Protein AF-A0A434TAL8-F1 (afdb_monomer_lite)

Foldseek 3Di:
DLVVVLVVQLVVLCVDPVRPVCSVVSNVVSVVCVVCCVPVVVVCVVPDQPDDPVQLVVLCVVPNNVVSVVVSVVVVADAWDKADFPDDLVVVCVQQVFDQDPVRITTGRDGPDPPCPGPCNVVVRD

pLDDT: mean 94.48, std 3.49, range [73.5, 98.38]

Sequence (126 aa):
PDSAAVDLAVTHAKSDPRTTRFSGLVNGVLRSLARAQAAELAPALAATSDAPHWLAERLTAAYGADKAHAILAAHRHEAPVDFTVKADPALWAERLGGIVLPTGTVRVEKLSANVIDLPGFADGAW

Radius of gyration: 21.82 Å; chains: 1; bounding box: 42×43×50 Å

Structure (mmCIF, N/CA/C/O backbone):
data_AF-A0A434TAL8-F1
#
_entry.id   AF-A0A434TAL8-F1
#
loop_
_atom_site.group_PDB
_atom_site.id
_atom_site.type_symbol
_atom_site.label_atom_id
_atom_site.label_alt_id
_atom_site.label_comp_id
_atom_site.label_asym_id
_atom_site.label_entity_id
_atom_site.label_seq_id
_atom_site.pdbx_PDB_ins_code
_atom_site.Cartn_x
_atom_site.Cartn_y
_atom_site.Cartn_z
_atom_site.occupancy
_atom_site.B_iso_or_equiv
_atom_site.auth_seq_id
_atom_site.auth_comp_id
_atom_site.auth_asym_id
_atom_site.auth_atom_id
_atom_site.pdbx_PDB_model_num
ATOM 1 N N . PRO A 1 1 ? 7.530 3.266 18.938 1.00 73.50 1 PRO A N 1
ATOM 2 C CA . PRO A 1 1 ? 6.923 3.240 20.292 1.00 73.50 1 PRO A CA 1
ATOM 3 C C . PRO A 1 1 ? 5.663 4.110 20.340 1.00 73.50 1 PRO A C 1
ATOM 5 O O . PRO A 1 1 ? 5.695 5.218 19.811 1.00 73.50 1 PRO A O 1
ATOM 8 N N . ASP A 1 2 ? 4.588 3.638 20.973 1.00 84.12 2 ASP A N 1
ATOM 9 C CA . ASP A 1 2 ? 3.297 4.349 21.017 1.00 84.12 2 ASP A CA 1
ATOM 10 C C . ASP A 1 2 ? 3.416 5.749 21.628 1.00 84.12 2 ASP A C 1
ATOM 12 O O . ASP A 1 2 ? 2.781 6.697 21.172 1.00 84.12 2 ASP A O 1
ATOM 16 N N . SER A 1 3 ? 4.299 5.906 22.619 1.00 88.19 3 SER A N 1
ATOM 17 C CA . SER A 1 3 ? 4.586 7.190 23.266 1.00 88.19 3 SER A CA 1
ATOM 18 C C . SER A 1 3 ? 5.099 8.254 22.295 1.00 88.19 3 SER A C 1
ATOM 20 O O . SER A 1 3 ? 4.692 9.407 22.402 1.00 88.19 3 SER A O 1
ATOM 22 N N . ALA A 1 4 ? 5.939 7.876 21.329 1.00 91.69 4 ALA A N 1
ATOM 23 C CA . ALA A 1 4 ? 6.464 8.797 20.324 1.00 91.69 4 ALA A CA 1
ATOM 24 C C . ALA A 1 4 ? 5.378 9.228 19.323 1.00 91.69 4 ALA A C 1
ATOM 26 O O . ALA A 1 4 ? 5.308 10.397 18.954 1.00 91.69 4 ALA A O 1
ATOM 27 N N . ALA A 1 5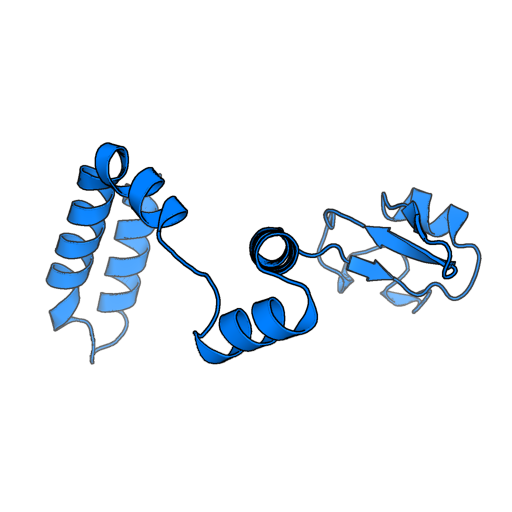 ? 4.492 8.308 18.925 1.00 91.81 5 ALA A N 1
ATOM 28 C CA . ALA A 1 5 ? 3.365 8.625 18.047 1.00 91.81 5 ALA A CA 1
ATOM 29 C C . ALA A 1 5 ? 2.349 9.556 18.736 1.00 91.81 5 ALA A C 1
ATOM 31 O O . ALA A 1 5 ? 1.869 10.513 18.126 1.00 91.81 5 ALA A O 1
ATOM 32 N N . VAL A 1 6 ? 2.061 9.318 20.023 1.00 94.31 6 VAL A N 1
ATOM 33 C CA . VAL A 1 6 ? 1.206 10.203 20.830 1.00 94.31 6 VAL A CA 1
ATOM 34 C C . VAL A 1 6 ? 1.826 11.595 20.954 1.00 94.31 6 VAL A C 1
ATOM 36 O O . VAL A 1 6 ? 1.127 12.586 20.756 1.00 94.31 6 VAL A O 1
ATOM 39 N N . ASP A 1 7 ? 3.122 11.687 21.256 1.00 96.00 7 ASP A N 1
ATOM 40 C CA . ASP A 1 7 ? 3.813 12.971 21.400 1.00 96.00 7 ASP A CA 1
ATOM 41 C C . ASP A 1 7 ? 3.824 13.781 20.094 1.00 96.00 7 ASP A C 1
ATOM 43 O O . ASP A 1 7 ? 3.524 14.978 20.104 1.00 96.00 7 ASP A O 1
ATOM 47 N N . LEU A 1 8 ? 4.050 13.120 18.953 1.00 96.25 8 LEU A N 1
ATOM 48 C CA . LEU A 1 8 ? 3.973 13.750 17.634 1.00 96.25 8 LEU A CA 1
ATOM 49 C C . LEU A 1 8 ? 2.571 14.312 17.355 1.00 96.25 8 LEU A C 1
ATOM 51 O O . LEU A 1 8 ? 2.438 15.465 16.942 1.00 96.25 8 LEU A O 1
ATOM 55 N N . ALA A 1 9 ? 1.516 13.538 17.625 1.00 95.75 9 ALA A N 1
ATOM 56 C CA . ALA A 1 9 ? 0.137 13.985 17.428 1.00 95.75 9 ALA A CA 1
ATOM 57 C C . ALA A 1 9 ? -0.237 15.160 18.350 1.00 95.75 9 ALA A C 1
ATOM 59 O O . ALA A 1 9 ? -0.908 16.104 17.927 1.00 95.75 9 ALA A O 1
ATOM 60 N N . VAL A 1 10 ? 0.222 15.139 19.606 1.00 97.12 10 VAL A N 1
ATOM 61 C CA . VAL A 1 10 ? 0.030 16.244 20.559 1.00 97.12 10 VAL A CA 1
ATOM 62 C C . VAL A 1 10 ? 0.782 17.492 20.107 1.00 97.12 10 VAL A C 1
ATOM 64 O O . VAL A 1 10 ? 0.237 18.593 20.183 1.00 97.12 10 VAL A O 1
ATOM 67 N N . THR A 1 11 ? 2.008 17.331 19.615 1.00 97.31 11 THR A N 1
ATOM 68 C CA . THR A 1 11 ? 2.821 18.422 19.069 1.00 97.31 11 THR A CA 1
ATOM 69 C C . THR A 1 11 ? 2.145 19.049 17.852 1.00 97.31 11 THR A C 1
ATOM 71 O O . THR A 1 11 ? 1.994 20.269 17.808 1.00 97.31 11 THR A O 1
ATOM 74 N N . HIS A 1 12 ? 1.629 18.234 16.930 1.00 96.31 12 HIS A N 1
ATOM 75 C CA . HIS A 1 12 ? 0.864 18.710 15.776 1.00 96.31 12 HIS A CA 1
ATOM 76 C C . HIS A 1 12 ? -0.425 19.443 16.190 1.00 96.31 12 HIS A C 1
ATOM 78 O O . HIS A 1 12 ? -0.766 20.489 15.644 1.00 96.31 12 HIS A O 1
ATOM 84 N N . ALA A 1 13 ? -1.138 18.951 17.210 1.00 97.00 13 ALA A N 1
ATOM 85 C CA . ALA A 1 13 ? -2.312 19.652 17.730 1.00 97.00 13 ALA A CA 1
ATOM 86 C C . ALA A 1 13 ? -1.956 21.029 18.320 1.00 97.00 13 ALA A C 1
ATOM 88 O O . ALA A 1 13 ? -2.747 21.965 18.196 1.00 97.00 13 ALA A O 1
ATOM 89 N N . LYS A 1 14 ? -0.779 21.162 18.944 1.00 97.31 14 LYS A N 1
ATOM 90 C CA . LYS A 1 14 ? -0.281 22.423 19.514 1.00 97.31 14 LYS A CA 1
ATOM 91 C C . LYS A 1 14 ? 0.223 23.412 18.460 1.00 97.31 14 LYS A C 1
ATOM 93 O O . LYS A 1 14 ? 0.193 24.609 18.735 1.00 97.31 14 LYS A O 1
ATOM 98 N N . SER A 1 15 ? 0.679 22.946 17.293 1.00 97.06 15 SER A N 1
ATOM 99 C CA . SER A 1 15 ? 1.241 23.820 16.252 1.00 97.06 15 SER A CA 1
ATOM 100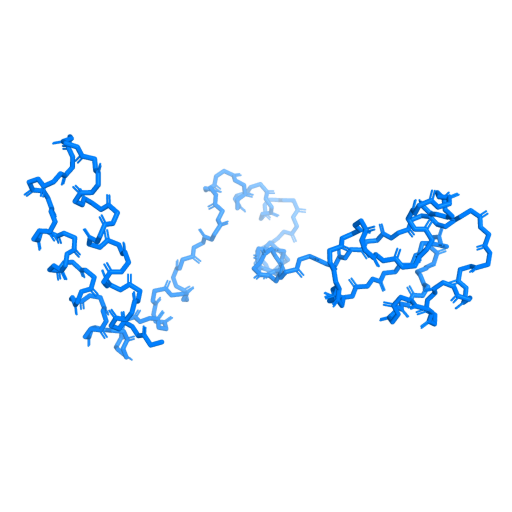 C C . SER A 1 15 ? 0.196 24.639 15.493 1.00 97.06 15 SER A C 1
ATOM 102 O O . SER A 1 15 ? 0.552 25.637 14.874 1.00 97.06 15 SER A O 1
ATOM 104 N N . ASP A 1 16 ? -1.083 24.258 15.547 1.00 95.56 16 ASP A N 1
ATOM 105 C CA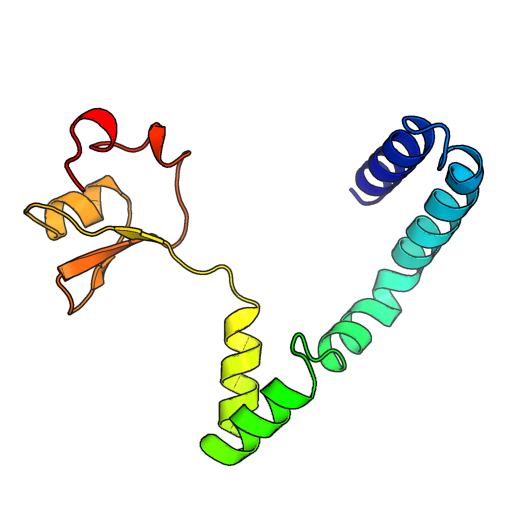 . ASP A 1 16 ? -2.179 25.022 14.945 1.00 95.56 16 ASP A CA 1
ATOM 106 C C . ASP A 1 16 ? -3.040 25.704 16.036 1.00 95.56 16 ASP A C 1
ATOM 108 O O . ASP A 1 16 ? -3.628 25.022 16.888 1.00 95.56 16 ASP A O 1
ATOM 112 N N . PRO A 1 17 ? -3.174 27.049 16.020 1.00 95.88 17 PRO A N 1
ATOM 113 C CA . PRO A 1 17 ? -4.007 27.792 16.969 1.00 95.88 17 PRO A CA 1
ATOM 114 C C . PRO A 1 17 ? -5.457 27.299 17.062 1.00 95.88 17 PRO A C 1
ATOM 116 O O . PRO A 1 17 ? -6.076 27.388 18.123 1.00 95.88 17 PRO A O 1
ATOM 119 N N . ARG A 1 18 ? -6.013 26.750 15.976 1.00 96.31 18 ARG A N 1
ATOM 120 C CA . ARG A 1 18 ? -7.389 26.229 15.934 1.00 96.31 18 ARG A CA 1
ATOM 121 C C . ARG A 1 18 ? -7.541 24.936 16.731 1.00 96.31 18 ARG A C 1
ATOM 123 O O . ARG A 1 18 ? -8.636 24.648 17.221 1.00 96.31 18 ARG A O 1
ATOM 130 N N . THR A 1 19 ? -6.463 24.161 16.866 1.00 96.88 19 THR A N 1
ATOM 131 C CA . THR A 1 19 ? -6.477 22.837 17.503 1.00 96.88 19 THR A CA 1
ATOM 132 C C . THR A 1 19 ? -5.759 22.775 18.843 1.00 96.88 19 THR A C 1
ATOM 134 O O . THR A 1 19 ? -5.942 21.797 19.564 1.00 96.88 19 THR A O 1
ATOM 137 N N . THR A 1 20 ? -5.016 23.815 19.233 1.00 96.94 20 THR A N 1
ATOM 138 C CA . THR A 1 20 ? -4.202 23.820 20.463 1.00 96.94 20 THR A CA 1
ATOM 139 C C . THR A 1 20 ? -5.000 23.458 21.723 1.00 96.94 20 THR A C 1
ATOM 141 O O . THR A 1 20 ? -4.581 22.616 22.516 1.00 96.94 20 THR A O 1
ATOM 144 N N . ARG A 1 21 ? -6.235 23.968 21.850 1.00 97.06 21 ARG A N 1
ATOM 145 C CA . ARG A 1 21 ? -7.150 23.657 22.966 1.00 97.06 21 ARG A CA 1
ATOM 146 C C . ARG A 1 21 ? -7.543 22.176 23.062 1.00 97.06 21 ARG A C 1
ATOM 148 O O . ARG A 1 21 ? -8.005 21.737 24.110 1.00 97.06 21 ARG A O 1
ATOM 155 N N . PHE A 1 22 ? -7.371 21.406 21.987 1.00 97.88 22 PHE A N 1
ATOM 156 C CA . PHE A 1 22 ? -7.679 19.978 21.929 1.00 97.88 22 PHE A CA 1
ATOM 157 C C . PHE A 1 22 ? -6.460 19.088 22.199 1.00 97.88 22 PHE A C 1
ATOM 159 O O . PHE A 1 22 ? -6.612 17.870 22.210 1.00 97.88 22 PHE A O 1
ATOM 166 N N . SER A 1 23 ? -5.264 19.629 22.468 1.00 97.06 23 SER A N 1
ATOM 167 C CA . SER A 1 23 ? -4.066 18.801 22.689 1.00 97.06 23 SER A CA 1
ATOM 168 C C . SER A 1 23 ? -4.235 17.805 23.848 1.00 97.06 23 SER A C 1
ATOM 170 O O . SER A 1 23 ? -3.739 16.681 23.788 1.00 97.06 23 SER A O 1
ATOM 172 N N . GLY A 1 24 ? -4.972 18.197 24.896 1.00 97.56 24 GLY A N 1
ATOM 173 C CA . GLY A 1 24 ? -5.336 17.310 26.004 1.00 97.56 24 GLY A CA 1
ATOM 174 C C . GLY A 1 24 ? -6.286 16.184 25.583 1.00 97.56 24 GLY A C 1
ATOM 175 O O . GLY A 1 24 ? -6.081 15.039 25.982 1.00 97.56 24 GLY A O 1
ATOM 176 N N . LEU A 1 25 ? -7.271 16.490 24.727 1.00 97.94 25 LEU A N 1
ATOM 177 C CA . LEU A 1 25 ? -8.190 15.504 24.150 1.00 97.94 25 LEU A CA 1
ATOM 178 C C . LEU A 1 25 ? -7.436 14.502 23.266 1.00 97.94 25 LEU A C 1
ATOM 180 O O . LEU A 1 25 ? -7.606 13.300 23.441 1.00 97.94 25 LEU A O 1
ATOM 184 N N . VAL A 1 26 ? -6.553 14.983 22.385 1.00 97.62 26 VAL A N 1
ATOM 185 C CA . VAL A 1 26 ? -5.704 14.141 21.524 1.00 97.62 26 VAL A CA 1
ATOM 186 C C . VAL A 1 26 ? -4.874 13.170 22.366 1.00 97.62 26 VAL A C 1
ATOM 188 O O . VAL A 1 26 ? -4.927 11.962 22.146 1.00 97.62 26 VAL A O 1
ATOM 191 N N . ASN A 1 27 ? -4.171 13.673 23.386 1.00 97.69 27 ASN A N 1
ATOM 192 C CA . ASN A 1 27 ? -3.394 12.827 24.294 1.00 97.69 27 ASN A CA 1
ATOM 193 C C . ASN A 1 27 ? -4.275 11.798 25.023 1.00 97.69 27 ASN A C 1
ATOM 195 O O . ASN A 1 27 ? -3.909 10.629 25.128 1.00 97.69 27 ASN A O 1
ATOM 199 N N . GLY A 1 28 ? -5.433 12.229 25.530 1.00 97.56 28 GLY A N 1
ATOM 200 C CA . GLY A 1 28 ? -6.368 11.371 26.254 1.00 97.56 28 GLY A CA 1
ATOM 201 C C . GLY A 1 28 ? -6.878 10.210 25.401 1.00 97.56 28 GLY A C 1
ATOM 202 O O . GLY A 1 28 ? -6.778 9.057 25.825 1.00 97.56 28 GLY A O 1
ATOM 203 N N . VAL A 1 29 ? -7.357 10.508 24.189 1.00 97.00 29 VAL A N 1
ATOM 204 C CA . VAL A 1 29 ? -7.879 9.514 23.239 1.00 97.00 29 VAL A CA 1
ATOM 205 C C . VAL A 1 29 ? -6.783 8.536 22.822 1.00 97.00 29 VAL A C 1
ATOM 207 O O . VAL A 1 29 ? -6.959 7.332 22.988 1.00 97.00 29 VAL A O 1
ATOM 210 N N . LEU A 1 30 ? -5.625 9.023 22.363 1.00 96.44 30 LEU A N 1
ATOM 211 C CA . LEU A 1 30 ? -4.550 8.152 21.872 1.00 96.44 30 LEU A CA 1
ATOM 212 C C . LEU A 1 30 ? -3.970 7.258 22.974 1.00 96.44 30 LEU A C 1
ATOM 214 O O . LEU A 1 30 ? -3.744 6.073 22.745 1.00 96.44 30 LEU A O 1
ATOM 218 N N . ARG A 1 31 ? -3.797 7.774 24.201 1.00 95.94 31 ARG A N 1
ATOM 219 C CA . ARG A 1 31 ? -3.388 6.932 25.339 1.00 95.94 31 ARG A CA 1
ATOM 220 C C . ARG A 1 31 ? -4.462 5.919 25.723 1.00 95.94 31 ARG A C 1
ATOM 222 O O . ARG A 1 31 ? -4.119 4.846 26.208 1.00 95.94 31 ARG A O 1
ATOM 229 N N . SER A 1 32 ? -5.742 6.255 25.558 1.00 95.88 32 SER A N 1
ATOM 230 C CA . SER A 1 32 ? -6.829 5.301 25.789 1.00 95.88 32 SER A CA 1
ATOM 231 C C . SER A 1 32 ? -6.786 4.158 24.781 1.00 95.88 32 SER A C 1
ATOM 233 O O . SER A 1 32 ? -6.862 3.004 25.189 1.00 95.88 32 SER A O 1
ATOM 235 N N . LEU A 1 33 ? -6.573 4.470 23.500 1.00 94.31 33 LEU A N 1
ATOM 236 C CA . LEU A 1 33 ? -6.402 3.469 22.447 1.00 94.31 33 LEU A CA 1
ATOM 237 C C . LEU A 1 33 ? -5.177 2.582 22.699 1.00 94.31 33 LEU A C 1
ATOM 239 O O . LEU A 1 33 ? -5.300 1.364 22.646 1.00 94.31 33 LEU A O 1
ATOM 243 N N . ALA A 1 34 ? -4.030 3.166 23.062 1.00 93.75 34 ALA A N 1
ATOM 244 C CA . ALA A 1 34 ? -2.820 2.401 23.374 1.00 93.75 34 ALA A CA 1
ATOM 245 C C . ALA A 1 34 ? -3.029 1.427 24.549 1.00 93.75 34 ALA A C 1
ATOM 247 O O . ALA A 1 34 ? -2.604 0.278 24.491 1.00 93.75 34 ALA A O 1
ATOM 248 N N . ARG A 1 35 ? -3.746 1.844 25.605 1.00 94.75 35 ARG A N 1
ATOM 249 C CA . ARG A 1 35 ? -4.084 0.950 26.730 1.00 94.75 35 ARG A CA 1
ATOM 250 C C . ARG A 1 35 ? -5.044 -0.174 26.334 1.00 94.75 35 ARG A C 1
ATOM 252 O O . ARG A 1 35 ? -4.938 -1.265 26.881 1.00 94.75 35 ARG A O 1
ATOM 259 N N . ALA A 1 36 ? -5.983 0.100 25.430 1.00 94.75 36 ALA A N 1
ATOM 260 C CA . ALA A 1 36 ? -6.994 -0.861 24.991 1.00 94.75 36 ALA A CA 1
ATOM 261 C C . ALA A 1 36 ? -6.505 -1.803 23.874 1.00 94.75 36 ALA A C 1
ATOM 263 O O . ALA A 1 36 ? -7.146 -2.816 23.607 1.00 94.75 36 ALA A O 1
ATOM 264 N N . GLN A 1 37 ? -5.366 -1.501 23.239 1.00 92.44 37 GLN A N 1
ATOM 265 C CA . GLN A 1 37 ? -4.872 -2.177 22.035 1.00 92.44 37 GLN A CA 1
ATOM 266 C C . GLN A 1 37 ? -4.870 -3.706 22.150 1.00 92.44 37 GLN A C 1
ATOM 268 O O . GLN A 1 37 ? -5.347 -4.383 21.243 1.00 92.44 37 GLN A O 1
ATOM 273 N N . ALA A 1 38 ? -4.359 -4.249 23.258 1.00 93.62 38 ALA A N 1
ATOM 274 C CA . ALA A 1 38 ? -4.227 -5.694 23.439 1.00 93.62 38 ALA A CA 1
ATOM 275 C C . ALA A 1 38 ? -5.577 -6.436 23.418 1.00 93.62 38 ALA A C 1
ATOM 277 O O . ALA A 1 38 ? -5.626 -7.585 22.991 1.00 93.62 38 ALA A O 1
ATOM 278 N N . ALA A 1 39 ? -6.656 -5.785 23.862 1.00 95.12 39 ALA A N 1
ATOM 279 C CA . ALA A 1 39 ? -7.995 -6.368 23.889 1.00 95.12 39 ALA A CA 1
ATOM 280 C C . ALA A 1 39 ? -8.796 -6.053 22.615 1.00 95.12 39 ALA A C 1
ATOM 282 O O . ALA A 1 39 ? -9.506 -6.914 22.107 1.00 95.12 39 ALA A O 1
ATOM 283 N N . GLU A 1 40 ? -8.659 -4.837 22.082 1.00 94.12 40 GLU A N 1
ATOM 284 C CA . GLU A 1 40 ? -9.585 -4.306 21.074 1.00 94.12 40 GLU A CA 1
ATOM 285 C C . GLU A 1 40 ? -9.065 -4.404 19.634 1.00 94.12 40 GLU A C 1
ATOM 287 O O . GLU A 1 40 ? -9.860 -4.409 18.695 1.00 94.12 40 GLU A O 1
ATOM 292 N N . LEU A 1 41 ? -7.745 -4.496 19.418 1.00 91.88 41 LEU A N 1
ATOM 293 C CA . LEU A 1 41 ? -7.180 -4.371 18.070 1.00 91.88 41 LEU A CA 1
ATOM 294 C C . LEU A 1 41 ? -7.587 -5.526 17.148 1.00 91.88 41 LEU A C 1
ATOM 296 O O . LEU A 1 41 ? -8.045 -5.288 16.032 1.00 91.88 41 LEU A O 1
ATOM 300 N N . ALA A 1 42 ? -7.432 -6.773 17.596 1.00 91.81 42 ALA A N 1
ATOM 301 C CA . ALA A 1 42 ? -7.775 -7.933 16.775 1.00 91.81 42 ALA A CA 1
ATOM 302 C C . ALA A 1 42 ? -9.285 -8.004 16.450 1.00 91.81 42 ALA A C 1
ATOM 304 O O . ALA A 1 42 ? -9.615 -8.155 15.271 1.00 91.81 42 ALA A O 1
ATOM 305 N N . PRO A 1 43 ? -10.209 -7.818 17.419 1.00 92.62 43 PRO A N 1
ATOM 306 C CA . PRO A 1 43 ? -11.641 -7.719 17.128 1.00 92.62 43 PRO A CA 1
ATOM 307 C C . PRO A 1 43 ? -11.989 -6.588 16.154 1.00 92.62 43 PRO A C 1
ATOM 309 O O . PRO A 1 43 ? -12.750 -6.806 15.211 1.00 92.62 43 PRO A O 1
ATOM 312 N N . ALA A 1 44 ? -11.406 -5.397 16.336 1.00 90.88 44 ALA A N 1
ATOM 313 C CA . ALA A 1 44 ? -11.653 -4.258 15.457 1.00 90.88 44 ALA A CA 1
ATOM 314 C C . ALA A 1 44 ? -11.209 -4.543 14.016 1.00 90.88 44 ALA A C 1
ATOM 316 O O . ALA A 1 44 ? -11.966 -4.287 13.080 1.00 90.88 44 ALA A O 1
ATOM 317 N N . LEU A 1 45 ? -10.021 -5.124 13.821 1.00 86.88 45 LEU A N 1
ATOM 318 C CA . LEU A 1 45 ? -9.526 -5.491 12.492 1.00 86.88 45 LEU A CA 1
ATOM 319 C C . LEU A 1 45 ? -10.403 -6.555 11.822 1.00 86.88 45 LEU A C 1
ATOM 321 O O . LEU A 1 45 ? -10.677 -6.442 10.629 1.00 86.88 45 LEU A O 1
ATOM 325 N N . ALA A 1 46 ? -10.876 -7.545 12.584 1.00 85.12 46 ALA A N 1
ATOM 326 C CA . ALA A 1 46 ? -11.748 -8.600 12.072 1.00 85.12 46 ALA A CA 1
ATOM 327 C C . ALA A 1 46 ? -13.133 -8.078 11.646 1.00 85.12 46 ALA A C 1
ATOM 329 O O . ALA A 1 46 ? -13.707 -8.578 10.681 1.00 85.12 46 ALA A O 1
ATOM 330 N N . ALA A 1 47 ? -13.668 -7.076 12.349 1.00 86.06 47 ALA A N 1
ATOM 331 C CA . ALA A 1 47 ? -14.977 -6.491 12.060 1.00 86.06 47 ALA A CA 1
ATOM 332 C C . ALA A 1 47 ? -14.942 -5.386 10.988 1.00 86.06 47 ALA A C 1
ATOM 334 O O . ALA A 1 47 ? -15.970 -5.070 10.388 1.00 86.06 47 ALA A O 1
ATOM 335 N N . THR A 1 48 ? -13.783 -4.766 10.758 1.00 86.56 48 THR A N 1
ATOM 336 C CA . THR A 1 48 ? -13.675 -3.612 9.859 1.00 86.56 48 THR A CA 1
ATOM 337 C C . THR A 1 48 ? -13.683 -4.057 8.400 1.00 86.56 48 THR A C 1
ATOM 339 O O . THR A 1 48 ? -12.843 -4.848 7.974 1.00 86.56 48 THR A O 1
ATOM 342 N N . SER A 1 49 ? -14.591 -3.494 7.603 1.00 86.25 49 SER A N 1
ATOM 343 C CA . SER A 1 49 ? -14.501 -3.533 6.143 1.00 86.25 49 SER A CA 1
ATOM 344 C C . SER A 1 49 ? -13.825 -2.251 5.660 1.00 86.25 49 SER A C 1
ATOM 346 O O . SER A 1 49 ? -14.407 -1.174 5.773 1.00 86.25 49 SER A O 1
ATOM 348 N N . ASP A 1 50 ? -12.613 -2.357 5.108 1.00 87.75 50 ASP A N 1
ATOM 349 C CA . ASP A 1 50 ? -11.849 -1.217 4.563 1.00 87.75 50 ASP A CA 1
ATOM 350 C C . ASP A 1 50 ? -12.379 -0.777 3.181 1.00 87.75 50 ASP A C 1
ATOM 352 O O . ASP A 1 50 ? -11.629 -0.457 2.260 1.00 87.75 50 ASP A O 1
ATOM 356 N N . ALA A 1 51 ? -13.699 -0.807 3.007 1.00 92.88 51 ALA A N 1
ATOM 357 C CA . ALA A 1 51 ? -14.381 -0.389 1.799 1.00 92.88 51 ALA A CA 1
ATOM 358 C C . ALA A 1 51 ? -15.734 0.247 2.142 1.00 92.88 51 ALA A C 1
ATOM 360 O O . ALA A 1 51 ? -16.438 -0.222 3.040 1.00 92.88 51 ALA A O 1
ATOM 361 N N . PRO A 1 52 ? -16.157 1.280 1.394 1.00 94.94 52 PRO A N 1
ATOM 362 C CA . PRO A 1 52 ? -17.529 1.754 1.458 1.00 94.94 52 PRO A CA 1
ATOM 363 C C . PRO A 1 52 ? -18.516 0.617 1.173 1.00 94.94 52 PRO A C 1
ATOM 365 O O . PRO A 1 52 ? -18.272 -0.220 0.301 1.00 94.94 52 PRO A O 1
ATOM 368 N N . HIS A 1 53 ? -19.667 0.639 1.846 1.00 95.25 53 HIS A N 1
ATOM 369 C CA . HIS A 1 53 ? -20.679 -0.416 1.733 1.00 95.25 53 HIS A CA 1
ATOM 370 C C . HIS A 1 53 ? -21.074 -0.717 0.277 1.00 95.25 53 HIS A C 1
ATOM 372 O O . HIS A 1 53 ? -21.065 -1.874 -0.137 1.00 95.25 53 HIS A O 1
ATOM 378 N N . TRP A 1 54 ? -21.281 0.329 -0.533 1.00 97.06 54 TRP A N 1
ATOM 379 C CA . TRP A 1 54 ? -21.641 0.195 -1.948 1.00 97.06 54 TRP A CA 1
ATOM 380 C C . TRP A 1 54 ? -20.609 -0.597 -2.767 1.00 97.06 54 TRP A C 1
ATOM 382 O O . TRP A 1 54 ? -20.969 -1.273 -3.730 1.00 97.06 54 TRP A O 1
ATOM 392 N N . LEU A 1 55 ? -19.319 -0.522 -2.424 1.00 96.69 55 LEU A N 1
ATOM 393 C CA . LEU A 1 55 ? -18.271 -1.251 -3.136 1.00 96.69 55 LEU A CA 1
ATOM 394 C C . LEU A 1 55 ? -18.286 -2.728 -2.737 1.00 96.69 55 LEU A C 1
ATOM 396 O O . LEU A 1 55 ? -18.216 -3.594 -3.606 1.00 96.69 55 LEU A O 1
ATOM 400 N N . ALA A 1 56 ? -18.428 -3.010 -1.441 1.00 95.81 56 ALA A N 1
ATOM 401 C CA . ALA A 1 56 ? -18.512 -4.3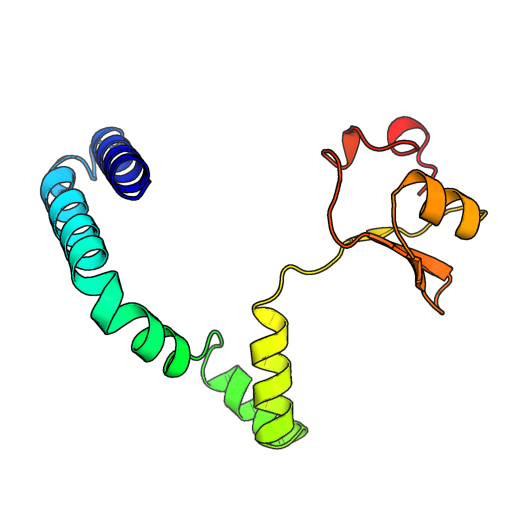74 -0.925 1.00 95.81 56 ALA A CA 1
ATOM 402 C C . ALA A 1 56 ? -19.723 -5.131 -1.500 1.00 95.81 56 ALA A C 1
ATOM 404 O O . ALA A 1 56 ? -19.586 -6.276 -1.939 1.00 95.81 56 ALA A O 1
ATOM 405 N N . GLU A 1 57 ? -20.886 -4.479 -1.576 1.00 97.00 57 GLU A N 1
ATOM 406 C CA . GLU A 1 57 ? -22.090 -5.048 -2.193 1.00 97.00 57 GLU A CA 1
ATOM 407 C C . GLU A 1 57 ? -21.887 -5.329 -3.684 1.00 97.00 57 GLU A C 1
ATOM 409 O O . GLU A 1 57 ? -22.203 -6.420 -4.158 1.00 97.00 57 GLU A O 1
ATOM 414 N N . ARG A 1 58 ? -21.293 -4.386 -4.428 1.00 98.06 58 ARG A N 1
ATOM 415 C CA . ARG A 1 58 ? -21.011 -4.572 -5.859 1.00 98.06 58 ARG A CA 1
ATOM 416 C C . ARG A 1 58 ? -20.038 -5.716 -6.123 1.00 98.06 58 ARG A C 1
ATOM 418 O O . ARG A 1 58 ? -20.258 -6.488 -7.054 1.00 98.06 58 ARG A O 1
ATOM 425 N N . LEU A 1 59 ? -18.979 -5.836 -5.324 1.00 97.69 59 LEU A N 1
ATOM 426 C CA . LEU A 1 59 ? -18.028 -6.943 -5.437 1.00 97.69 59 LEU A CA 1
ATOM 427 C C . LEU A 1 59 ? -18.702 -8.280 -5.123 1.00 97.69 59 LEU A C 1
ATOM 429 O O . LEU A 1 59 ? -18.499 -9.249 -5.850 1.00 97.69 59 LEU A O 1
ATOM 433 N N . 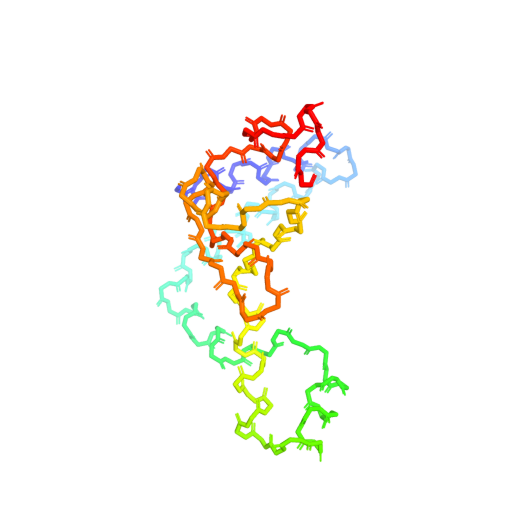THR A 1 60 ? -19.545 -8.318 -4.091 1.00 97.62 60 THR A N 1
ATOM 434 C CA . THR A 1 60 ? -20.292 -9.523 -3.707 1.00 97.62 60 THR A CA 1
ATOM 435 C C . THR A 1 60 ? -21.276 -9.940 -4.798 1.00 97.62 60 THR A C 1
ATOM 437 O O . THR A 1 60 ? -21.330 -11.114 -5.150 1.00 97.62 60 THR A O 1
ATOM 440 N N . ALA A 1 61 ? -22.003 -8.991 -5.392 1.00 98.31 61 ALA A N 1
ATOM 441 C CA . ALA A 1 61 ? -22.927 -9.261 -6.491 1.00 98.31 61 ALA A CA 1
ATOM 442 C C . ALA A 1 61 ? -22.214 -9.776 -7.755 1.00 98.31 61 ALA A C 1
ATOM 444 O O . ALA A 1 61 ? -22.741 -10.645 -8.444 1.00 98.31 61 ALA A O 1
ATOM 445 N N . ALA A 1 62 ? -21.019 -9.258 -8.060 1.00 98.38 62 ALA A N 1
ATOM 446 C CA . ALA A 1 62 ? -20.266 -9.635 -9.256 1.00 98.38 62 ALA A CA 1
ATOM 447 C C . ALA A 1 62 ? -19.463 -10.938 -9.098 1.00 98.38 62 ALA A C 1
ATOM 449 O O . ALA A 1 62 ? -19.339 -11.704 -10.054 1.00 98.38 62 ALA A O 1
ATOM 450 N N . TYR A 1 63 ? -18.895 -11.186 -7.914 1.00 97.56 63 TYR A N 1
ATOM 451 C CA . TYR A 1 63 ? -17.900 -12.243 -7.704 1.00 97.56 63 TYR A CA 1
ATOM 452 C C . TYR A 1 63 ? -18.283 -13.268 -6.627 1.00 97.56 63 TYR A C 1
ATOM 454 O O . TYR A 1 63 ? -17.591 -14.277 -6.484 1.00 97.56 63 TYR A O 1
ATOM 462 N N . GLY A 1 64 ? -19.378 -13.052 -5.897 1.00 98.06 64 GLY A N 1
ATOM 463 C CA . GLY A 1 64 ? -19.749 -13.835 -4.719 1.00 98.06 64 GLY A CA 1
ATOM 464 C C . GLY A 1 64 ? -19.011 -13.384 -3.454 1.00 98.06 64 GLY A C 1
ATOM 465 O O . GLY A 1 64 ? -17.999 -12.682 -3.518 1.00 98.06 64 GLY A O 1
ATOM 466 N N . ALA A 1 65 ? -19.526 -13.799 -2.294 1.00 95.56 65 ALA A N 1
ATOM 467 C CA . ALA A 1 65 ? -19.041 -13.352 -0.985 1.00 95.56 65 ALA A CA 1
ATOM 468 C C . ALA A 1 65 ? -17.558 -13.691 -0.747 1.00 95.56 65 ALA A C 1
ATOM 470 O O . ALA A 1 65 ? -16.782 -12.812 -0.377 1.00 95.56 65 ALA A O 1
ATOM 471 N N . ASP A 1 66 ? -17.145 -14.927 -1.039 1.00 96.06 66 ASP A N 1
ATOM 472 C CA . ASP A 1 66 ? -15.779 -15.392 -0.764 1.00 96.06 66 ASP A CA 1
ATOM 473 C C . ASP A 1 66 ? -14.729 -14.626 -1.581 1.00 96.06 66 ASP A C 1
ATOM 475 O O . ASP A 1 66 ? -13.719 -14.163 -1.047 1.00 96.06 66 ASP A O 1
ATOM 479 N N . LYS A 1 67 ? -14.978 -14.425 -2.884 1.00 97.44 67 LYS A N 1
ATOM 480 C CA . LYS A 1 67 ? -14.066 -13.659 -3.748 1.00 97.44 67 LYS A CA 1
ATOM 481 C C . LYS A 1 67 ? -14.073 -12.176 -3.403 1.00 97.44 67 LYS A C 1
ATOM 483 O O . LYS A 1 67 ? -13.013 -11.561 -3.418 1.00 97.44 67 LYS A O 1
ATOM 488 N N . ALA A 1 68 ? -15.231 -11.602 -3.075 1.00 96.00 68 ALA A N 1
ATOM 489 C CA . ALA A 1 68 ? -15.306 -10.216 -2.623 1.00 96.00 68 ALA A CA 1
ATOM 490 C C . ALA A 1 68 ? -14.470 -10.004 -1.352 1.00 96.00 68 ALA A C 1
ATOM 492 O O . ALA A 1 68 ? -13.695 -9.051 -1.284 1.00 96.00 68 ALA A O 1
ATOM 493 N N . HIS A 1 69 ? -14.553 -10.930 -0.393 1.00 92.56 69 HIS A N 1
ATOM 494 C CA . HIS A 1 69 ? -13.723 -10.905 0.807 1.00 92.56 69 HIS A CA 1
ATOM 495 C C . HIS A 1 69 ? -12.226 -10.994 0.471 1.00 92.56 69 HIS A C 1
ATOM 497 O O . HIS A 1 69 ? -11.443 -10.181 0.960 1.00 92.56 69 HIS A O 1
ATOM 503 N N . ALA A 1 70 ? -11.830 -11.911 -0.418 1.00 94.38 70 ALA A N 1
ATOM 504 C CA . ALA A 1 70 ? -10.438 -12.048 -0.849 1.00 94.38 70 ALA A CA 1
ATOM 505 C C . ALA A 1 70 ? -9.900 -10.781 -1.545 1.00 94.38 70 ALA A C 1
ATOM 507 O O . ALA A 1 70 ? -8.772 -10.367 -1.282 1.00 94.38 70 ALA A O 1
ATOM 508 N N . ILE A 1 71 ? -10.710 -10.128 -2.386 1.00 95.19 71 ILE A N 1
ATOM 509 C CA . ILE A 1 71 ? -10.352 -8.863 -3.049 1.00 95.19 71 ILE A CA 1
ATOM 510 C C . ILE A 1 71 ? -10.133 -7.752 -2.015 1.00 95.19 71 ILE A C 1
ATOM 512 O O . ILE A 1 71 ? -9.124 -7.052 -2.063 1.00 95.19 71 ILE A O 1
ATOM 516 N N . LEU A 1 72 ? -11.049 -7.597 -1.054 1.00 93.50 72 LEU A N 1
ATOM 517 C CA . LEU A 1 72 ? -10.918 -6.576 -0.010 1.00 93.50 72 LEU A CA 1
ATOM 518 C C . LEU A 1 72 ? -9.721 -6.840 0.912 1.00 93.50 72 LEU A C 1
ATOM 520 O O . LEU A 1 72 ? -9.049 -5.898 1.322 1.00 93.50 72 LEU A O 1
ATOM 524 N N . ALA A 1 73 ? -9.417 -8.106 1.203 1.00 91.12 73 ALA A N 1
ATOM 525 C CA . ALA A 1 73 ? -8.209 -8.476 1.930 1.00 91.12 73 ALA A CA 1
ATOM 526 C C . ALA A 1 73 ? -6.933 -8.138 1.134 1.00 91.12 73 ALA A C 1
ATOM 528 O O . ALA A 1 73 ? -5.954 -7.669 1.716 1.00 91.12 73 ALA A O 1
ATOM 529 N N . ALA A 1 74 ? -6.940 -8.308 -0.193 1.00 92.69 74 ALA A N 1
ATOM 530 C CA . ALA A 1 74 ? -5.810 -7.943 -1.047 1.00 92.69 74 ALA A CA 1
ATOM 531 C C . ALA A 1 74 ? -5.511 -6.434 -1.008 1.00 92.69 74 ALA A C 1
ATOM 533 O O . ALA A 1 74 ? -4.344 -6.063 -0.938 1.00 92.69 74 ALA A O 1
ATOM 534 N N . HIS A 1 75 ? -6.532 -5.568 -0.940 1.00 92.62 75 HIS A N 1
ATOM 535 C CA . HIS A 1 75 ? -6.343 -4.112 -0.823 1.00 92.62 75 HIS A CA 1
ATOM 536 C C . HIS A 1 75 ? -5.600 -3.660 0.448 1.00 92.62 75 HIS A C 1
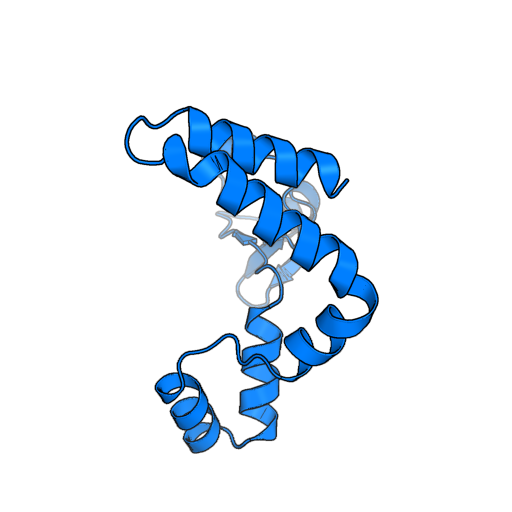ATOM 538 O O . HIS A 1 75 ? -5.107 -2.536 0.483 1.00 92.62 75 HIS A O 1
ATOM 544 N N . ARG A 1 76 ? -5.513 -4.501 1.491 1.00 89.75 76 ARG A N 1
ATOM 545 C CA . ARG A 1 76 ? -4.755 -4.191 2.719 1.00 89.75 76 ARG A CA 1
ATOM 546 C C . ARG A 1 76 ? -3.245 -4.367 2.562 1.00 89.75 76 ARG A C 1
ATOM 548 O O . ARG A 1 76 ? -2.492 -3.928 3.427 1.00 89.75 76 ARG A O 1
ATOM 555 N N . HIS A 1 77 ? -2.807 -5.052 1.510 1.00 90.50 77 HIS A N 1
ATOM 556 C CA . HIS A 1 77 ? -1.394 -5.266 1.244 1.00 90.50 77 HIS A CA 1
ATOM 557 C C . HIS A 1 77 ? -0.845 -4.082 0.454 1.00 90.50 77 HIS A C 1
ATOM 559 O O . HIS A 1 77 ? -1.515 -3.551 -0.432 1.00 90.50 77 HIS A O 1
ATOM 565 N N . GLU A 1 78 ? 0.379 -3.673 0.777 1.00 90.69 78 GLU A N 1
ATOM 566 C CA . GLU A 1 78 ? 1.089 -2.673 -0.013 1.00 90.69 78 GLU A CA 1
ATOM 567 C C . GLU A 1 78 ? 1.202 -3.157 -1.463 1.00 90.69 78 GLU A C 1
ATOM 569 O O . GLU A 1 78 ? 1.602 -4.295 -1.725 1.00 90.69 78 GLU A O 1
ATOM 574 N N . ALA A 1 79 ? 0.785 -2.310 -2.405 1.00 92.31 79 ALA A N 1
ATOM 575 C CA . ALA A 1 79 ? 0.842 -2.649 -3.815 1.00 92.31 79 ALA A CA 1
ATOM 576 C C . ALA A 1 79 ? 2.302 -2.618 -4.294 1.00 92.31 79 ALA A C 1
ATOM 578 O O . ALA A 1 79 ? 3.015 -1.657 -3.995 1.00 92.31 79 ALA A O 1
ATOM 579 N N . PRO A 1 80 ? 2.749 -3.624 -5.062 1.00 94.62 80 PRO A N 1
ATOM 580 C CA . PRO A 1 80 ? 4.081 -3.603 -5.643 1.00 94.62 80 PRO A CA 1
ATOM 581 C C . PRO A 1 80 ? 4.180 -2.529 -6.735 1.00 94.62 80 PRO A C 1
ATOM 583 O O . PRO A 1 80 ? 3.169 -2.077 -7.281 1.00 94.62 80 PRO A O 1
ATOM 586 N N . VAL A 1 81 ? 5.407 -2.151 -7.090 1.00 95.62 81 VAL A N 1
ATOM 587 C CA . VAL A 1 81 ? 5.677 -1.167 -8.144 1.00 95.62 81 VAL A CA 1
ATOM 588 C C . VAL A 1 81 ? 6.076 -1.883 -9.426 1.00 95.62 81 VAL A C 1
ATOM 590 O O . VAL A 1 81 ? 7.044 -2.642 -9.441 1.00 95.62 81 VAL A O 1
ATOM 593 N N . ASP A 1 82 ? 5.346 -1.616 -10.506 1.00 96.44 82 ASP A N 1
ATOM 594 C CA . ASP A 1 82 ? 5.617 -2.185 -11.824 1.00 96.44 82 ASP A CA 1
ATOM 595 C C . ASP A 1 82 ? 6.287 -1.145 -12.728 1.00 96.44 82 ASP A C 1
ATOM 597 O O . ASP A 1 82 ? 5.711 -0.099 -13.032 1.00 96.44 82 ASP A O 1
ATOM 601 N N . PHE A 1 83 ? 7.493 -1.457 -13.193 1.00 96.25 83 PHE A N 1
ATOM 602 C CA . PHE A 1 83 ? 8.274 -0.639 -14.114 1.00 96.25 83 PHE A CA 1
ATOM 603 C C . PHE A 1 83 ? 8.121 -1.144 -15.548 1.00 96.25 83 PHE A C 1
ATOM 605 O O . PHE A 1 83 ? 8.240 -2.343 -15.825 1.00 96.25 83 PHE A O 1
ATOM 612 N N . THR A 1 84 ? 7.880 -0.222 -16.480 1.00 96.38 84 THR A N 1
ATOM 613 C CA . THR A 1 84 ? 7.874 -0.526 -17.914 1.00 96.38 84 THR A CA 1
ATOM 614 C C . THR A 1 84 ? 9.247 -0.224 -18.480 1.00 96.38 84 THR A C 1
ATOM 616 O O . THR A 1 84 ? 9.614 0.928 -18.646 1.00 96.38 84 THR A O 1
ATOM 619 N N . VAL A 1 85 ? 10.017 -1.259 -18.788 1.00 95.06 85 VAL A N 1
ATOM 620 C CA . VAL A 1 85 ? 11.395 -1.085 -19.254 1.00 95.06 85 VAL A CA 1
ATOM 621 C C . VAL A 1 85 ? 11.451 -0.870 -20.764 1.00 95.06 85 VAL A C 1
ATOM 623 O O . VAL A 1 85 ? 10.679 -1.466 -21.516 1.00 95.06 85 VAL A O 1
ATOM 626 N N . LYS A 1 86 ? 12.399 -0.052 -21.235 1.00 95.00 86 LYS A N 1
ATOM 627 C CA . LYS A 1 86 ? 12.605 0.153 -22.681 1.00 95.00 86 LYS A CA 1
ATOM 628 C C . LYS A 1 86 ? 13.161 -1.085 -23.385 1.00 95.00 86 LYS A C 1
ATOM 630 O O . LYS A 1 86 ? 12.843 -1.329 -24.546 1.00 95.00 86 LYS A O 1
ATOM 635 N N . ALA A 1 87 ? 14.028 -1.829 -22.703 1.00 93.31 87 ALA A N 1
ATOM 636 C CA . ALA A 1 87 ? 14.684 -3.027 -23.212 1.00 93.31 87 ALA A CA 1
ATOM 637 C C . ALA A 1 87 ? 15.181 -3.894 -22.048 1.00 93.31 87 ALA A C 1
ATOM 639 O O . ALA A 1 87 ? 15.381 -3.386 -20.949 1.00 93.31 87 ALA A O 1
ATOM 640 N N . ASP A 1 88 ? 15.408 -5.178 -22.326 1.00 95.00 88 ASP A N 1
ATOM 641 C CA . ASP A 1 88 ? 15.983 -6.171 -21.406 1.00 95.00 88 ASP A CA 1
ATOM 642 C C . ASP A 1 88 ? 15.342 -6.207 -19.994 1.00 95.00 88 ASP A C 1
ATOM 644 O O . ASP A 1 88 ? 15.946 -5.787 -19.002 1.00 95.00 88 ASP A O 1
ATOM 648 N N . PRO A 1 89 ? 14.101 -6.720 -19.871 1.00 96.69 89 PRO A N 1
ATOM 649 C CA . PRO A 1 89 ? 13.430 -6.850 -18.576 1.00 96.69 89 PRO A CA 1
ATOM 650 C C . PRO A 1 89 ? 14.185 -7.707 -17.562 1.00 96.69 89 PRO A C 1
ATOM 652 O O . PRO A 1 89 ? 14.084 -7.447 -16.367 1.00 96.69 89 PRO A O 1
ATOM 655 N N . ALA A 1 90 ? 14.947 -8.708 -18.012 1.00 97.19 90 ALA A N 1
ATOM 656 C CA . ALA A 1 90 ? 15.703 -9.581 -17.119 1.00 97.19 90 ALA A CA 1
ATOM 657 C C . ALA A 1 90 ? 16.835 -8.811 -16.423 1.00 97.19 90 ALA A C 1
ATOM 659 O O . ALA A 1 90 ? 16.968 -8.894 -15.202 1.00 97.19 90 ALA A O 1
ATOM 660 N N . LEU A 1 91 ? 17.577 -7.993 -17.178 1.00 96.44 91 LEU A N 1
ATOM 661 C CA . LEU A 1 91 ? 18.600 -7.106 -16.623 1.00 96.44 91 LEU A CA 1
ATOM 662 C C . LEU A 1 91 ? 18.014 -6.135 -15.591 1.00 96.44 91 LEU A C 1
ATOM 664 O O . LEU A 1 91 ? 18.598 -5.916 -14.531 1.00 96.44 91 LEU A O 1
ATOM 668 N N . TRP A 1 92 ? 16.864 -5.532 -15.890 1.00 96.44 92 TRP A N 1
ATOM 669 C CA . TRP A 1 92 ? 16.230 -4.586 -14.970 1.00 96.44 92 TRP A CA 1
ATOM 670 C C . TRP A 1 92 ? 15.629 -5.255 -13.739 1.00 96.44 92 TRP A C 1
ATOM 672 O O . TRP A 1 92 ? 15.707 -4.681 -12.655 1.00 96.44 92 TRP A O 1
ATOM 682 N N . ALA A 1 93 ? 15.094 -6.468 -13.872 1.00 96.69 93 ALA A N 1
ATOM 683 C CA . ALA A 1 93 ? 14.663 -7.269 -12.734 1.00 96.69 93 ALA A CA 1
ATOM 684 C C . ALA A 1 93 ? 15.829 -7.537 -11.772 1.00 96.69 93 ALA A C 1
ATOM 686 O O . ALA A 1 93 ? 15.681 -7.320 -10.573 1.00 96.69 93 ALA A O 1
ATOM 687 N N . GLU A 1 94 ? 17.010 -7.891 -12.283 1.00 95.75 94 GLU A N 1
ATOM 688 C CA . GLU A 1 94 ? 18.211 -8.051 -11.456 1.00 95.75 94 GLU A CA 1
ATOM 689 C C . GLU A 1 94 ? 18.622 -6.731 -10.779 1.00 95.75 94 GLU A C 1
ATOM 691 O O . GLU A 1 94 ? 18.828 -6.689 -9.567 1.00 95.75 94 GLU A O 1
ATOM 696 N N . ARG A 1 95 ? 18.686 -5.629 -11.540 1.00 94.56 95 ARG A N 1
ATOM 697 C CA . ARG A 1 95 ? 19.131 -4.316 -11.033 1.00 94.56 95 ARG A CA 1
ATOM 698 C C . ARG A 1 95 ? 18.202 -3.706 -9.989 1.00 94.56 95 ARG A C 1
ATOM 700 O O . ARG A 1 95 ? 18.679 -3.030 -9.081 1.00 94.56 95 ARG A O 1
ATOM 707 N N . LEU A 1 96 ? 16.894 -3.892 -10.147 1.00 95.25 96 LEU A N 1
ATOM 708 C CA . LEU A 1 96 ? 15.876 -3.318 -9.266 1.00 95.25 96 LEU A CA 1
ATOM 709 C C . LEU A 1 96 ? 15.443 -4.283 -8.153 1.00 95.25 96 LEU A C 1
ATOM 711 O O . LEU A 1 96 ? 14.672 -3.887 -7.283 1.00 95.25 96 LEU A O 1
ATOM 715 N N . GLY A 1 97 ? 15.925 -5.532 -8.162 1.00 94.62 97 GLY A N 1
ATOM 716 C CA . GLY A 1 97 ? 15.506 -6.563 -7.208 1.00 94.62 97 GLY A CA 1
ATOM 717 C C . GLY A 1 97 ? 14.051 -7.002 -7.409 1.00 94.62 97 GLY A C 1
ATOM 718 O O . GLY A 1 97 ? 13.330 -7.227 -6.439 1.00 94.62 97 GLY A O 1
ATOM 719 N N . GLY A 1 98 ? 13.608 -7.066 -8.665 1.00 95.75 98 GLY A N 1
ATOM 720 C CA . GLY A 1 98 ? 12.247 -7.411 -9.057 1.00 95.75 98 GLY A CA 1
ATOM 721 C C . GLY A 1 98 ? 12.131 -8.732 -9.816 1.00 95.75 98 GLY A C 1
ATOM 722 O O . GLY A 1 98 ? 13.090 -9.485 -9.973 1.00 95.75 98 GLY A O 1
ATOM 723 N N . ILE A 1 99 ? 10.929 -8.994 -10.324 1.00 97.56 99 ILE A N 1
ATOM 724 C CA . ILE A 1 99 ? 10.613 -10.133 -11.193 1.00 97.56 99 ILE A CA 1
ATOM 725 C C . ILE A 1 99 ? 10.009 -9.649 -12.510 1.00 97.56 99 ILE A C 1
ATOM 727 O O . ILE A 1 99 ? 9.264 -8.670 -12.541 1.00 97.56 99 ILE A O 1
ATOM 731 N N . VAL A 1 100 ? 10.297 -10.350 -13.605 1.00 97.81 100 VAL A N 1
ATOM 732 C CA . VAL A 1 100 ? 9.663 -10.073 -14.900 1.00 97.81 100 VAL A CA 1
ATOM 733 C C . VAL A 1 100 ? 8.264 -10.683 -14.914 1.00 97.81 100 VAL A C 1
ATOM 735 O O . VAL A 1 100 ? 8.097 -11.884 -14.698 1.00 97.81 100 VAL A O 1
ATOM 738 N N . LEU A 1 101 ? 7.252 -9.861 -15.176 1.00 97.25 101 LEU A N 1
ATOM 739 C CA . LEU A 1 101 ? 5.877 -10.315 -15.362 1.00 97.25 101 LEU A CA 1
ATOM 740 C C . LEU A 1 101 ? 5.651 -10.829 -16.794 1.00 97.25 101 LEU A C 1
ATOM 742 O O . LEU A 1 101 ? 6.377 -10.438 -17.710 1.00 97.25 101 LEU A O 1
ATOM 746 N N . PRO A 1 102 ? 4.596 -11.632 -17.045 1.00 95.62 102 PRO A N 1
ATOM 747 C CA . PRO A 1 102 ? 4.250 -12.098 -18.395 1.00 95.62 102 PRO A CA 1
ATOM 748 C C . PRO A 1 102 ? 4.020 -10.974 -19.418 1.00 95.62 102 PRO A C 1
ATOM 750 O O . PRO A 1 102 ? 4.098 -11.203 -20.620 1.00 95.62 102 PRO A O 1
ATOM 753 N N . THR A 1 103 ? 3.738 -9.759 -18.944 1.00 91.94 103 THR A N 1
ATOM 754 C CA . THR A 1 103 ? 3.572 -8.539 -19.745 1.00 91.94 103 THR A CA 1
ATOM 755 C C . THR A 1 103 ? 4.895 -7.873 -20.136 1.00 91.94 103 THR A C 1
ATOM 757 O O . THR A 1 103 ? 4.873 -6.890 -20.869 1.00 91.94 103 THR A O 1
ATOM 760 N N . GLY A 1 104 ? 6.038 -8.369 -19.652 1.00 92.12 104 GLY A N 1
ATOM 761 C CA . GLY A 1 104 ? 7.364 -7.787 -19.885 1.00 92.12 104 GLY A CA 1
ATOM 762 C C . GLY A 1 104 ? 7.726 -6.624 -18.954 1.00 92.12 104 GLY A C 1
ATOM 763 O O . GLY A 1 104 ? 8.820 -6.078 -19.066 1.00 92.12 104 GLY A O 1
ATOM 764 N N . THR A 1 105 ? 6.842 -6.253 -18.025 1.00 96.38 105 THR A N 1
ATOM 765 C CA . THR A 1 105 ? 7.132 -5.277 -16.966 1.00 96.38 105 THR A CA 1
ATOM 766 C C . THR A 1 105 ? 7.941 -5.917 -15.842 1.00 96.38 105 THR A C 1
ATOM 768 O O . THR A 1 105 ? 7.885 -7.130 -15.629 1.00 96.38 105 THR A O 1
ATOM 771 N N . VAL A 1 106 ? 8.689 -5.098 -15.106 1.00 97.75 106 VAL A N 1
ATOM 772 C CA . VAL A 1 106 ? 9.455 -5.529 -13.933 1.00 97.75 106 VAL A CA 1
ATOM 773 C C . VAL A 1 106 ? 8.702 -5.127 -12.674 1.00 97.75 106 VAL A C 1
ATOM 775 O O . VAL A 1 106 ? 8.522 -3.940 -12.420 1.00 97.75 106 VAL A O 1
ATOM 778 N N . ARG A 1 107 ? 8.276 -6.107 -11.879 1.00 97.56 107 ARG A N 1
ATOM 779 C CA . ARG A 1 107 ? 7.602 -5.896 -10.596 1.00 97.56 107 ARG A CA 1
ATOM 780 C C . ARG A 1 107 ? 8.600 -5.902 -9.451 1.00 97.56 107 ARG A C 1
ATOM 782 O O . ARG A 1 107 ? 9.308 -6.889 -9.272 1.00 97.56 107 ARG A O 1
ATOM 789 N N . VAL A 1 108 ? 8.594 -4.854 -8.640 1.00 96.62 108 VAL A N 1
ATOM 790 C CA . VAL A 1 108 ? 9.416 -4.715 -7.434 1.00 96.62 108 VAL A CA 1
ATOM 791 C C . VAL A 1 108 ? 8.492 -4.636 -6.222 1.00 96.62 108 VAL A C 1
ATOM 793 O O . VAL A 1 108 ? 7.661 -3.734 -6.130 1.00 96.62 108 VAL A O 1
ATOM 796 N N . GLU A 1 109 ? 8.612 -5.586 -5.291 1.00 94.38 109 GLU A N 1
ATOM 797 C CA . GLU A 1 109 ? 7.749 -5.624 -4.098 1.00 94.38 109 GLU A CA 1
ATOM 798 C C . GLU A 1 109 ? 8.069 -4.510 -3.102 1.00 94.38 109 GLU A C 1
ATOM 800 O O . GLU A 1 109 ? 7.167 -3.969 -2.472 1.00 94.38 109 GLU A O 1
ATOM 805 N N . LYS A 1 110 ? 9.353 -4.176 -2.945 1.00 91.50 110 LYS A N 1
ATOM 806 C CA . LYS A 1 110 ? 9.824 -3.143 -2.020 1.00 91.50 110 LYS A CA 1
ATOM 807 C C . LYS A 1 110 ? 10.920 -2.335 -2.682 1.00 91.50 110 LYS A C 1
ATOM 809 O O . LYS A 1 110 ? 11.964 -2.881 -3.031 1.00 91.50 110 LYS A O 1
ATOM 814 N N . LEU A 1 111 ? 10.686 -1.038 -2.837 1.00 93.00 111 LEU A N 1
ATOM 815 C CA . LEU A 1 111 ? 11.700 -0.139 -3.370 1.00 93.00 111 LEU A CA 1
ATOM 816 C C . LEU A 1 111 ? 12.863 -0.012 -2.381 1.00 93.00 111 LEU A C 1
ATOM 818 O O . LEU A 1 111 ? 12.659 0.177 -1.182 1.00 93.00 111 LEU A O 1
ATOM 822 N N . SER A 1 112 ? 14.088 -0.098 -2.892 1.00 91.19 112 SER A N 1
ATOM 823 C CA . SER A 1 112 ? 15.310 0.072 -2.098 1.00 91.19 112 SER A CA 1
ATOM 824 C C . SER A 1 112 ? 15.659 1.543 -1.834 1.00 91.19 112 SER A C 1
ATOM 826 O O . SER A 1 112 ? 16.405 1.833 -0.900 1.00 91.19 112 SER A O 1
ATOM 828 N N . ALA A 1 113 ? 15.119 2.463 -2.637 1.00 93.44 113 ALA A N 1
ATOM 829 C CA . ALA A 1 113 ? 15.312 3.909 -2.546 1.00 93.44 113 ALA A CA 1
ATOM 830 C C . ALA A 1 113 ? 14.114 4.657 -3.164 1.00 93.44 113 ALA A C 1
ATOM 832 O O . ALA A 1 113 ? 13.207 4.033 -3.723 1.00 93.44 113 ALA A O 1
ATOM 833 N N . ASN A 1 114 ? 14.106 5.995 -3.095 1.00 94.00 114 ASN A N 1
ATOM 834 C CA . ASN A 1 114 ? 13.115 6.783 -3.833 1.00 94.00 114 ASN A CA 1
ATOM 835 C C . ASN A 1 114 ? 13.259 6.527 -5.334 1.00 94.00 114 ASN A C 1
ATOM 837 O O . ASN A 1 114 ? 14.365 6.332 -5.826 1.00 94.00 114 ASN A O 1
ATOM 841 N N . VAL A 1 115 ? 12.153 6.625 -6.075 1.00 93.69 115 VAL A N 1
ATOM 842 C CA . VAL A 1 115 ? 12.129 6.381 -7.529 1.00 93.69 115 VAL A CA 1
ATOM 843 C C . VAL A 1 115 ? 13.194 7.192 -8.274 1.00 93.69 115 VAL A C 1
ATOM 845 O O . VAL A 1 115 ? 13.845 6.662 -9.166 1.00 93.69 115 VAL A O 1
ATOM 848 N N . ILE A 1 116 ? 13.416 8.447 -7.871 1.00 95.50 116 ILE A N 1
ATOM 849 C CA . ILE A 1 116 ? 14.399 9.338 -8.505 1.00 95.50 116 ILE A CA 1
ATOM 850 C C . ILE A 1 116 ? 15.859 8.911 -8.292 1.00 95.50 116 ILE A C 1
ATOM 852 O O . ILE A 1 116 ? 16.727 9.297 -9.069 1.00 95.50 116 ILE A O 1
ATOM 856 N N . ASP A 1 117 ? 16.112 8.121 -7.249 1.00 95.62 117 ASP A N 1
ATOM 857 C CA . ASP A 1 117 ? 17.437 7.640 -6.855 1.00 95.62 117 ASP A CA 1
ATOM 858 C C . ASP A 1 117 ? 17.716 6.232 -7.418 1.00 95.62 117 ASP A C 1
ATOM 860 O O . ASP A 1 117 ? 18.822 5.706 -7.271 1.00 95.62 117 ASP A O 1
ATOM 864 N N . LEU A 1 118 ? 16.721 5.595 -8.051 1.00 95.38 118 LEU A N 1
ATOM 865 C CA . LEU A 1 118 ? 16.866 4.256 -8.612 1.00 95.38 118 LEU A CA 1
ATOM 866 C C . LEU A 1 118 ? 17.706 4.277 -9.901 1.00 95.38 118 LEU A C 1
ATOM 868 O O . LEU A 1 118 ? 17.575 5.191 -10.725 1.00 95.38 118 LEU A O 1
ATOM 872 N N . PRO A 1 119 ? 18.531 3.239 -10.138 1.00 93.56 119 PRO A N 1
ATOM 873 C CA . PRO A 1 119 ? 19.302 3.121 -11.369 1.00 93.56 119 PRO A CA 1
ATOM 874 C C . PRO A 1 119 ? 18.408 3.223 -12.608 1.00 93.56 119 PRO A C 1
ATOM 876 O O . PRO A 1 119 ? 17.365 2.578 -12.679 1.00 93.56 119 PRO A O 1
ATOM 879 N N . GLY A 1 120 ? 18.833 3.998 -13.605 1.00 93.75 120 GLY A N 1
ATOM 880 C CA . GLY A 1 120 ? 18.105 4.166 -14.865 1.00 93.75 120 GLY A CA 1
ATOM 881 C C . GLY A 1 120 ? 17.037 5.255 -14.876 1.00 93.75 120 GLY A C 1
ATOM 882 O O . GLY A 1 120 ? 16.614 5.618 -15.969 1.00 93.75 120 GLY A O 1
ATOM 883 N N . PHE A 1 121 ? 16.649 5.829 -13.728 1.00 95.44 121 PHE A N 1
ATOM 884 C CA . PHE A 1 121 ? 15.671 6.923 -13.700 1.00 95.44 121 PHE A CA 1
ATOM 885 C C . PHE A 1 121 ? 16.167 8.155 -14.474 1.00 95.44 121 PHE A C 1
ATOM 887 O O . PHE A 1 121 ? 15.477 8.658 -15.357 1.00 95.44 121 PHE A O 1
ATOM 894 N N . ALA A 1 122 ? 17.393 8.614 -14.190 1.00 95.56 122 ALA A N 1
ATOM 895 C CA . ALA A 1 122 ? 17.971 9.806 -14.820 1.00 95.56 122 ALA A CA 1
ATOM 896 C C . ALA A 1 122 ? 18.139 9.665 -16.346 1.00 95.56 122 ALA A C 1
ATOM 898 O O . ALA A 1 122 ? 17.985 10.638 -17.082 1.00 95.56 122 ALA A O 1
ATOM 899 N N . ASP A 1 123 ? 18.399 8.445 -16.815 1.00 94.75 123 ASP A N 1
ATOM 900 C CA . ASP A 1 123 ? 18.548 8.116 -18.236 1.00 94.75 123 ASP A CA 1
ATOM 901 C C . ASP A 1 123 ? 17.199 7.782 -18.909 1.00 94.75 123 ASP A C 1
ATOM 903 O O . ASP A 1 123 ? 17.134 7.498 -20.111 1.00 94.75 123 ASP A O 1
ATOM 907 N N . GLY A 1 124 ? 16.108 7.773 -18.131 1.00 94.56 124 GLY A N 1
ATOM 908 C CA . GLY A 1 124 ? 14.776 7.344 -18.547 1.00 94.56 124 GLY A CA 1
ATOM 909 C C . GLY A 1 124 ? 14.773 5.925 -19.105 1.00 94.56 124 GLY A C 1
ATOM 910 O O . GLY A 1 124 ? 14.166 5.681 -20.142 1.00 94.56 124 GLY A O 1
ATOM 911 N N . ALA A 1 125 ? 15.535 5.002 -18.526 1.00 93.19 125 ALA A N 1
ATOM 912 C CA . ALA A 1 125 ? 15.672 3.642 -19.044 1.00 93.19 125 ALA A CA 1
ATOM 913 C C . ALA A 1 125 ? 14.401 2.781 -18.869 1.00 93.19 125 ALA A C 1
ATOM 915 O O . ALA A 1 125 ? 14.255 1.740 -19.521 1.00 93.19 125 ALA A O 1
ATOM 916 N N . TRP A 1 126 ? 13.490 3.254 -18.024 1.00 92.81 126 TRP A N 1
ATOM 917 C CA . TRP A 1 126 ? 12.166 2.733 -17.711 1.00 92.81 126 TRP A CA 1
ATOM 918 C C . TRP A 1 126 ? 11.237 3.890 -17.313 1.00 92.81 126 TRP A C 1
ATOM 920 O O . TRP A 1 126 ? 11.752 5.027 -17.178 1.00 92.81 126 TRP A O 1
#

Secondary structure (DSSP, 8-state):
-HHHHHHHHHHHHHHSTTTGGGHHHHHHHHHHHHHHHHHHHHHHHHH--SS-HHHHHHHHHHH-HHHHHHHHHHTTSPPPEEE--SS-HHHHHHHHT-EE-TTSPEEESS-SS-GGGSTTTTTT--